Protein AF-A0A395W5R6-F1 (afdb_monomer)

Solvent-accessible surface area (backbone atoms only — not comparable to full-atom values): 4181 Å² total; per-residue (Å²): 133,86,75,56,37,38,32,25,24,24,31,61,99,68,43,74,50,72,75,34,49,73,91,51,86,60,73,85,79,96,70,92,62,53,83,76,44,77,49,81,45,72,33,93,88,62,88,81,82,92,82,85,85,85,86,74,87,86,83,127

Structure (mmCIF, N/CA/C/O backbone):
data_AF-A0A395W5R6-F1
#
_entry.id   AF-A0A395W5R6-F1
#
loop_
_atom_site.group_PDB
_atom_site.id
_atom_site.type_symbol
_atom_site.label_atom_id
_atom_site.label_alt_id
_atom_site.label_comp_id
_atom_site.label_asym_id
_atom_site.label_entity_id
_atom_site.label_seq_id
_atom_site.pdbx_PDB_ins_code
_atom_site.Cartn_x
_atom_site.Cartn_y
_atom_site.Cartn_z
_atom_site.occupancy
_atom_site.B_iso_or_equiv
_atom_site.auth_seq_id
_atom_site.auth_comp_id
_atom_site.auth_asym_id
_atom_site.auth_atom_id
_atom_site.pdbx_PDB_model_num
ATOM 1 N N . MET A 1 1 ? 19.455 0.325 -4.119 1.00 58.38 1 MET A N 1
ATOM 2 C CA . MET A 1 1 ? 18.518 -0.809 -4.291 1.00 58.38 1 MET A CA 1
ATOM 3 C C . MET A 1 1 ? 17.402 -0.373 -5.228 1.00 58.38 1 MET A C 1
ATOM 5 O O . MET A 1 1 ? 16.916 0.742 -5.075 1.00 58.38 1 MET A O 1
ATOM 9 N N . ARG A 1 2 ? 17.055 -1.184 -6.234 1.00 67.50 2 ARG A N 1
ATOM 10 C CA . ARG A 1 2 ? 15.921 -0.904 -7.129 1.00 67.50 2 ARG A CA 1
ATOM 11 C C . ARG A 1 2 ? 14.634 -1.246 -6.380 1.00 67.50 2 ARG A C 1
ATOM 13 O O . ARG A 1 2 ? 14.541 -2.346 -5.850 1.00 67.50 2 ARG A O 1
ATOM 20 N N . LYS A 1 3 ? 13.683 -0.312 -6.331 1.00 75.00 3 LYS A N 1
ATOM 21 C CA . LYS A 1 3 ? 12.369 -0.550 -5.726 1.00 75.00 3 LYS A CA 1
ATOM 22 C C . LYS A 1 3 ? 11.540 -1.417 -6.665 1.00 75.00 3 LYS A C 1
ATOM 24 O O . LYS A 1 3 ? 11.322 -1.012 -7.805 1.00 75.00 3 LYS A O 1
ATOM 29 N N . GLY A 1 4 ? 11.145 -2.608 -6.225 1.00 87.94 4 GLY A N 1
ATOM 30 C CA . GLY A 1 4 ? 10.412 -3.564 -7.057 1.00 87.94 4 GLY A CA 1
ATOM 31 C C . GLY A 1 4 ? 8.908 -3.329 -6.995 1.00 87.94 4 GLY A C 1
ATOM 32 O O . GLY A 1 4 ? 8.229 -3.338 -8.023 1.00 87.94 4 GLY A O 1
ATOM 33 N N . ILE A 1 5 ? 8.405 -3.058 -5.790 1.00 91.44 5 ILE A N 1
ATOM 34 C CA . ILE A 1 5 ? 6.984 -2.870 -5.508 1.00 91.44 5 ILE A CA 1
ATOM 35 C C . ILE A 1 5 ? 6.774 -1.697 -4.550 1.00 91.44 5 ILE A C 1
ATOM 37 O O . ILE A 1 5 ? 7.546 -1.470 -3.617 1.00 91.44 5 ILE A O 1
ATOM 41 N N . SER A 1 6 ? 5.695 -0.951 -4.767 1.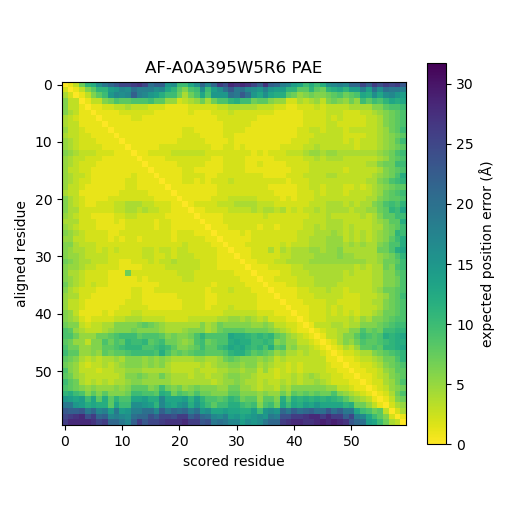00 94.19 6 SER A N 1
ATOM 42 C CA . SER A 1 6 ? 5.204 0.045 -3.816 1.00 94.19 6 SER A CA 1
ATOM 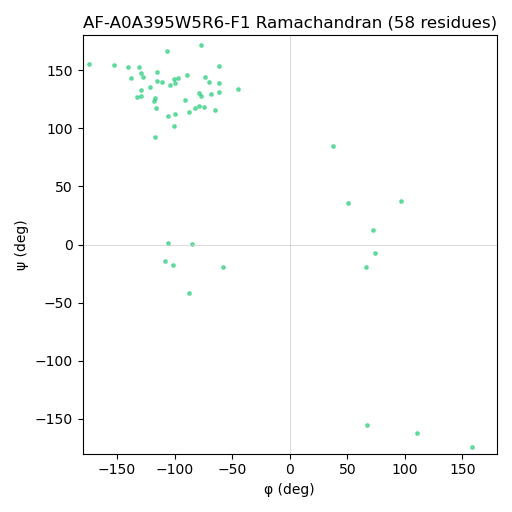43 C C . SER A 1 6 ? 3.735 -0.192 -3.525 1.00 94.19 6 SER A C 1
ATOM 45 O O . SER A 1 6 ? 2.981 -0.617 -4.402 1.00 94.19 6 SER A O 1
ATOM 47 N N . TYR A 1 7 ? 3.329 0.049 -2.287 1.00 96.19 7 TYR A N 1
ATOM 48 C CA . TYR A 1 7 ? 1.966 -0.224 -1.858 1.00 96.19 7 TYR A CA 1
ATOM 49 C C . TYR A 1 7 ? 1.538 0.689 -0.720 1.00 96.19 7 TYR A C 1
ATOM 51 O O . TYR A 1 7 ? 2.362 1.215 0.026 1.00 96.19 7 TYR A O 1
ATOM 59 N N . ARG A 1 8 ? 0.228 0.900 -0.612 1.00 97.56 8 ARG A N 1
ATOM 60 C CA . ARG A 1 8 ? -0.395 1.627 0.495 1.00 97.56 8 ARG A CA 1
ATOM 61 C C . ARG A 1 8 ? -1.705 0.976 0.913 1.00 97.56 8 ARG A C 1
ATOM 63 O O . ARG A 1 8 ? -2.402 0.391 0.079 1.00 97.56 8 ARG A O 1
ATOM 70 N N . THR A 1 9 ? -2.057 1.170 2.175 1.00 97.00 9 THR A N 1
ATOM 71 C CA . THR A 1 9 ? -3.285 0.661 2.786 1.00 97.00 9 THR A CA 1
ATOM 72 C C . THR A 1 9 ? -4.240 1.813 3.100 1.00 97.00 9 THR A C 1
ATOM 74 O O . THR A 1 9 ? -3.810 2.876 3.552 1.00 97.00 9 THR A O 1
ATOM 77 N N . HIS A 1 10 ? -5.534 1.607 2.859 1.00 97.25 10 HIS A N 1
ATOM 78 C CA . HIS A 1 10 ? -6.600 2.429 3.425 1.00 97.25 10 HIS A CA 1
ATOM 79 C C . HIS A 1 10 ? -6.985 1.841 4.782 1.00 97.25 10 HIS A C 1
ATOM 81 O O . HIS A 1 10 ? -7.462 0.705 4.848 1.00 97.25 10 HIS A O 1
ATOM 87 N N . VAL A 1 11 ? -6.725 2.583 5.854 1.00 96.31 11 VAL A N 1
ATOM 88 C CA . VAL A 1 11 ? -7.020 2.160 7.228 1.00 96.31 11 VAL A CA 1
ATOM 89 C C . VAL A 1 11 ? -8.260 2.898 7.703 1.00 96.31 11 VAL A C 1
ATOM 91 O O . VAL A 1 11 ? -8.376 4.103 7.473 1.00 96.31 11 VAL A O 1
ATOM 94 N N . GLN A 1 12 ? -9.160 2.188 8.380 1.00 95.81 12 GLN A N 1
ATOM 95 C CA . GLN A 1 12 ? -10.330 2.788 9.015 1.00 95.81 12 GLN A CA 1
ATOM 96 C C . GLN A 1 12 ? -9.953 4.065 9.790 1.00 95.81 12 GLN A C 1
ATOM 98 O O . GLN A 1 12 ? -8.983 4.074 10.548 1.00 95.81 12 GLN A O 1
ATOM 103 N N . ASP A 1 13 ? -10.739 5.126 9.606 1.00 97.19 13 ASP A N 1
ATOM 104 C CA . ASP A 1 13 ? -10.585 6.472 10.190 1.00 97.19 13 ASP A CA 1
ATOM 105 C C . ASP A 1 13 ? -9.344 7.266 9.736 1.00 97.19 13 ASP A C 1
ATOM 107 O O . ASP A 1 13 ? -9.341 8.491 9.839 1.00 97.19 13 ASP A O 1
ATOM 111 N N . TYR A 1 14 ? -8.306 6.617 9.199 1.00 97.44 14 TYR A N 1
ATOM 112 C CA . TYR A 1 14 ? -7.082 7.286 8.731 1.00 97.44 14 TYR A CA 1
ATOM 113 C C . TYR A 1 14 ? -7.016 7.457 7.215 1.00 97.44 14 TYR A C 1
ATOM 115 O O . TYR A 1 14 ? -6.216 8.244 6.707 1.00 97.44 14 TYR A O 1
ATOM 123 N N . GLY A 1 15 ? -7.830 6.712 6.477 1.00 97.94 15 GLY A N 1
ATOM 124 C CA . GLY A 1 15 ? -7.837 6.732 5.027 1.00 97.94 15 GLY A CA 1
ATOM 125 C C . GLY A 1 15 ? -6.558 6.168 4.408 1.00 97.94 15 GLY A C 1
ATOM 126 O O . GLY A 1 15 ? -5.848 5.348 5.004 1.00 97.94 15 GLY A O 1
ATOM 127 N N . TRP A 1 16 ? -6.256 6.602 3.182 1.00 98.31 16 TRP A N 1
ATOM 128 C CA . TRP A 1 16 ? -5.053 6.188 2.458 1.00 98.31 16 TRP A CA 1
ATOM 129 C C . TRP A 1 16 ? -3.780 6.674 3.148 1.00 98.31 16 TRP A C 1
ATOM 131 O O . TRP A 1 16 ? -3.489 7.867 3.170 1.00 98.31 16 TRP A O 1
ATOM 141 N N . GLN A 1 17 ? -2.979 5.725 3.621 1.00 97.38 17 GLN A N 1
ATOM 142 C CA . GLN A 1 17 ? -1.651 6.002 4.158 1.00 97.38 17 GLN A CA 1
ATOM 143 C C . GLN A 1 17 ? -0.628 6.252 3.033 1.00 97.38 17 GLN A C 1
ATOM 145 O O . GLN A 1 17 ? -0.906 6.065 1.840 1.00 97.38 17 GLN A O 1
ATOM 150 N N . GLY A 1 18 ? 0.580 6.682 3.408 1.00 97.62 18 GLY A N 1
ATOM 151 C CA . GLY A 1 18 ? 1.695 6.853 2.474 1.00 97.62 18 GLY A CA 1
ATOM 152 C C . GLY A 1 18 ? 2.110 5.542 1.793 1.00 97.62 18 GLY A C 1
ATOM 153 O O . GLY A 1 18 ? 1.914 4.453 2.336 1.00 97.62 18 GLY A O 1
ATOM 154 N N . TYR A 1 19 ? 2.697 5.647 0.596 1.00 96.94 19 TYR A N 1
ATOM 155 C CA . TYR A 1 19 ? 3.300 4.488 -0.065 1.00 96.94 19 TYR A CA 1
ATOM 156 C C . TYR A 1 19 ? 4.540 4.037 0.695 1.00 96.94 19 TYR A C 1
ATOM 158 O O . TYR A 1 19 ? 5.457 4.825 0.933 1.00 96.94 19 TYR A O 1
ATOM 166 N N . VAL A 1 20 ? 4.580 2.748 0.991 1.00 95.50 20 VAL A N 1
ATOM 167 C CA . VAL A 1 20 ? 5.765 2.048 1.465 1.00 95.50 20 VAL A CA 1
ATOM 168 C C . VAL A 1 20 ? 6.315 1.176 0.343 1.00 95.50 20 VAL A C 1
ATOM 170 O O . VAL A 1 20 ? 5.669 0.982 -0.693 1.00 95.50 20 VAL A O 1
ATOM 173 N N . TYR A 1 21 ? 7.536 0.691 0.523 1.00 94.06 21 TYR A N 1
ATOM 174 C CA . TYR A 1 21 ? 8.269 -0.043 -0.503 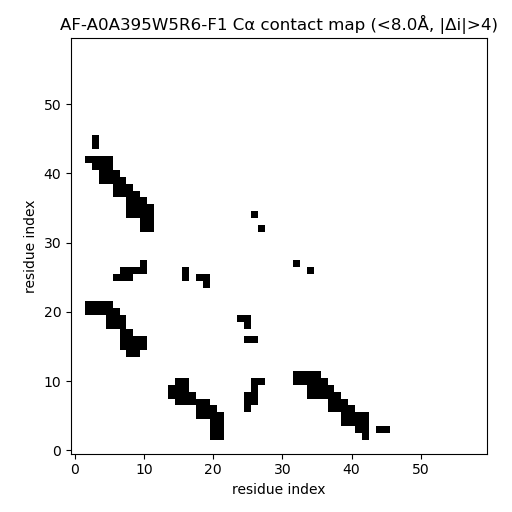1.00 94.06 21 TYR A CA 1
ATOM 175 C C . TYR A 1 21 ? 8.785 -1.354 0.069 1.00 94.06 21 TYR A C 1
ATOM 177 O O . TYR A 1 21 ? 9.113 -1.410 1.248 1.00 94.06 21 TYR A O 1
ATOM 185 N N . ASP A 1 22 ? 8.857 -2.384 -0.771 1.00 92.00 22 ASP A N 1
ATOM 186 C CA . ASP A 1 22 ? 9.674 -3.590 -0.568 1.00 92.00 22 ASP A CA 1
ATOM 187 C C . ASP A 1 22 ? 9.747 -4.103 0.893 1.00 92.00 22 ASP A C 1
ATOM 189 O O . ASP A 1 22 ? 10.675 -3.804 1.643 1.00 92.00 22 ASP A O 1
ATOM 193 N N . GLY A 1 23 ? 8.754 -4.895 1.312 1.00 89.88 23 GLY A N 1
ATOM 194 C CA . GLY A 1 23 ? 8.737 -5.541 2.636 1.00 89.88 23 GLY A CA 1
ATOM 195 C C . GLY A 1 23 ? 8.429 -4.634 3.839 1.00 89.88 23 GLY A C 1
ATOM 196 O O . GLY A 1 23 ? 8.237 -5.145 4.939 1.00 89.88 23 GLY A O 1
ATOM 197 N N . GLN A 1 24 ? 8.338 -3.313 3.660 1.00 94.00 24 GLN A N 1
ATOM 198 C CA . GLN A 1 24 ? 7.921 -2.397 4.727 1.00 94.00 24 GLN A CA 1
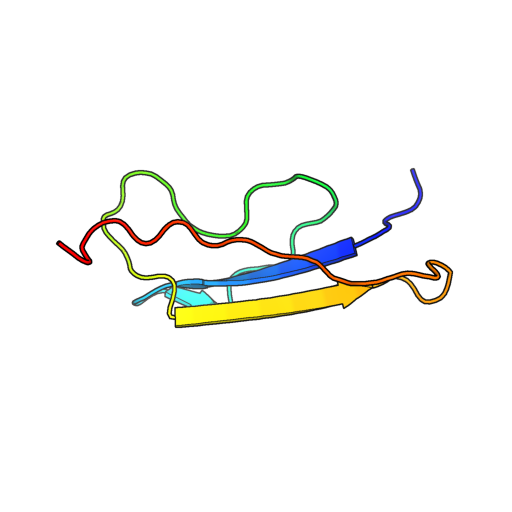ATOM 199 C C . GLN A 1 24 ? 6.436 -2.540 5.092 1.00 94.00 24 GLN A C 1
ATOM 201 O O . GLN A 1 24 ? 5.572 -2.625 4.229 1.00 94.00 24 GLN A O 1
ATOM 206 N N . GLN A 1 25 ? 6.099 -2.470 6.379 1.00 94.19 25 GLN A N 1
ATOM 207 C CA . GLN A 1 25 ? 4.702 -2.546 6.816 1.00 94.19 25 GLN A CA 1
ATOM 208 C C . GLN A 1 25 ? 3.854 -1.394 6.241 1.00 94.19 25 GLN A C 1
ATOM 210 O O . GLN A 1 25 ? 4.214 -0.228 6.383 1.00 94.19 25 GLN A O 1
ATOM 215 N N . SER A 1 26 ? 2.685 -1.716 5.669 1.00 95.38 26 SER A N 1
ATOM 216 C CA . SER A 1 26 ? 1.662 -0.734 5.282 1.00 95.38 26 SER A CA 1
ATOM 217 C C . SER A 1 26 ? 0.381 -0.931 6.087 1.00 95.38 26 SER A C 1
ATOM 219 O O . SER A 1 26 ? -0.276 -1.966 5.975 1.00 95.38 26 SER A O 1
ATOM 221 N N . GLY A 1 27 ? 0.009 0.075 6.878 1.00 93.62 27 GLY A N 1
ATOM 222 C CA . GLY A 1 27 ? -1.114 0.021 7.814 1.00 93.62 27 GLY A CA 1
ATOM 223 C C . GLY A 1 27 ? -0.650 0.029 9.270 1.00 93.62 27 GLY A C 1
ATOM 224 O O . GLY A 1 27 ? 0.478 0.414 9.581 1.00 93.62 27 GLY A O 1
ATOM 225 N N . THR A 1 28 ? -1.535 -0.386 10.169 1.00 92.88 28 THR A N 1
ATOM 226 C CA . THR A 1 28 ? -1.337 -0.312 11.621 1.00 92.88 28 THR A CA 1
ATOM 227 C C . THR A 1 28 ? -1.268 -1.701 12.240 1.00 92.88 28 THR A C 1
ATOM 229 O O . THR A 1 28 ? -1.966 -2.605 11.791 1.00 92.88 28 THR A O 1
ATOM 232 N N . SER A 1 29 ? -0.504 -1.849 13.320 1.00 92.25 29 SER A N 1
ATOM 233 C CA . SER A 1 29 ? -0.512 -3.050 14.163 1.00 92.25 29 SER A CA 1
ATOM 234 C C . SER A 1 29 ? -1.017 -2.697 15.562 1.00 92.25 29 SER A C 1
ATOM 236 O O . SER A 1 29 ? -0.710 -1.617 16.065 1.00 92.25 29 SER A O 1
ATOM 238 N N . GLY A 1 30 ? -1.817 -3.578 16.171 1.00 90.88 30 GLY A N 1
ATOM 239 C CA . GLY A 1 30 ? -2.300 -3.430 17.553 1.00 90.88 30 GLY A CA 1
ATOM 240 C C . GLY A 1 30 ? -3.364 -2.349 17.791 1.00 90.88 30 GLY A C 1
ATOM 241 O O . GLY A 1 30 ? -3.631 -2.019 18.939 1.00 90.88 30 GLY A O 1
ATOM 242 N N . GLN A 1 31 ? -3.967 -1.785 16.739 1.00 91.06 31 GLN A N 1
ATOM 243 C CA . GLN A 1 31 ? -4.921 -0.667 16.860 1.00 91.06 31 GLN A CA 1
ATOM 244 C 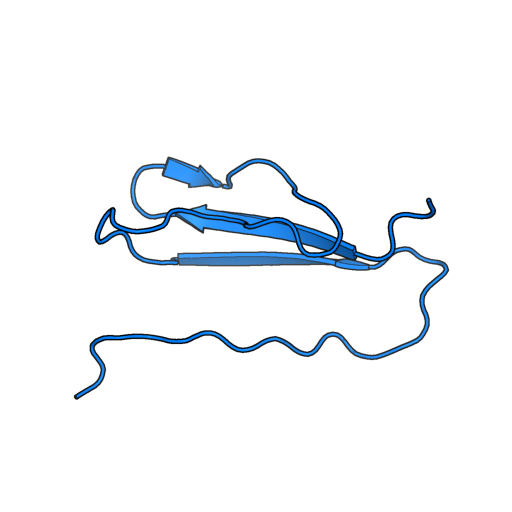C . GLN A 1 31 ? -6.392 -1.052 16.643 1.00 91.06 31 GLN A C 1
ATOM 246 O O . GLN A 1 31 ? -7.257 -0.179 16.658 1.00 91.06 31 GLN A O 1
ATOM 251 N N . SER A 1 32 ? -6.685 -2.335 16.404 1.00 90.62 32 SER A N 1
ATOM 252 C CA . SER A 1 32 ? -8.047 -2.834 16.135 1.00 90.62 32 SER A CA 1
ATOM 253 C C . SER A 1 32 ? -8.787 -2.053 15.034 1.00 90.62 32 SER A C 1
ATOM 255 O O . SER A 1 32 ? -9.993 -1.830 15.111 1.00 90.62 32 SER A O 1
ATOM 257 N N . LYS A 1 33 ? -8.052 -1.603 14.007 1.00 90.62 33 LYS A N 1
ATOM 258 C CA . LYS A 1 33 ? -8.593 -0.908 12.831 1.00 90.62 33 LYS A CA 1
ATOM 259 C C . LYS A 1 33 ? -8.712 -1.862 11.653 1.00 90.62 33 LYS A C 1
ATOM 261 O O . LYS A 1 33 ? -7.829 -2.690 11.428 1.00 90.62 33 LYS A O 1
ATOM 266 N N . ARG A 1 34 ? -9.776 -1.700 10.865 1.00 91.62 34 ARG A N 1
ATOM 267 C CA . ARG A 1 34 ? -9.974 -2.480 9.639 1.00 91.62 34 ARG A CA 1
ATOM 268 C C . ARG A 1 34 ? -9.030 -2.028 8.527 1.00 91.62 34 ARG A C 1
ATOM 270 O O . ARG A 1 34 ? -8.787 -0.833 8.338 1.00 91.62 34 ARG A O 1
ATOM 277 N N . LEU A 1 35 ? -8.578 -3.004 7.745 1.00 91.88 35 LEU A N 1
ATOM 278 C CA . LEU A 1 35 ? -8.071 -2.780 6.399 1.00 91.88 35 LEU A CA 1
ATOM 279 C C . LEU A 1 35 ? -9.274 -2.610 5.466 1.00 91.88 35 LEU A C 1
ATOM 281 O O . LEU A 1 35 ? -10.081 -3.525 5.335 1.00 91.88 35 LEU A O 1
ATOM 285 N N . GLU A 1 36 ? -9.395 -1.453 4.823 1.00 94.06 36 GLU A N 1
ATOM 286 C CA . GLU A 1 36 ? -10.537 -1.126 3.954 1.00 94.06 36 GLU A CA 1
ATOM 287 C C . GLU A 1 36 ? -10.160 -1.115 2.464 1.00 94.06 36 GLU A C 1
ATOM 289 O O . GLU A 1 36 ? -11.028 -1.153 1.598 1.00 94.06 36 GLU A O 1
ATOM 294 N N . GLY A 1 37 ? -8.862 -1.105 2.142 1.00 94.44 37 GLY A N 1
ATOM 295 C CA . GLY A 1 37 ? -8.383 -1.171 0.764 1.00 94.44 37 GLY A CA 1
ATOM 296 C C . GLY A 1 37 ? -6.866 -1.287 0.658 1.00 94.44 37 GLY A C 1
ATOM 297 O O . GLY A 1 37 ? -6.132 -0.861 1.550 1.00 94.44 37 GLY A O 1
ATOM 298 N N . ILE A 1 38 ? -6.393 -1.846 -0.458 1.00 95.50 38 ILE A N 1
ATOM 299 C CA . ILE A 1 38 ? -4.967 -1.973 -0.790 1.00 95.50 38 ILE A CA 1
ATOM 300 C C . ILE A 1 38 ? -4.754 -1.423 -2.202 1.00 95.50 38 ILE A C 1
ATOM 302 O O . ILE A 1 38 ? -5.499 -1.753 -3.121 1.00 95.50 38 ILE A O 1
ATOM 306 N N . ASN A 1 39 ? -3.729 -0.589 -2.383 1.00 96.00 39 ASN A N 1
ATOM 307 C CA . ASN A 1 39 ? -3.258 -0.156 -3.698 1.00 96.00 39 ASN A CA 1
ATOM 308 C C . ASN A 1 39 ? -1.816 -0.632 -3.888 1.00 96.00 39 ASN A C 1
ATOM 310 O O . ASN A 1 39 ? -0.961 -0.308 -3.064 1.00 96.00 39 ASN A O 1
ATOM 314 N N . ILE A 1 40 ? -1.563 -1.386 -4.958 1.00 94.56 40 ILE A N 1
ATOM 315 C CA . ILE A 1 40 ? -0.263 -1.989 -5.269 1.00 94.56 40 ILE A CA 1
ATOM 316 C C . ILE A 1 40 ? 0.200 -1.487 -6.635 1.00 94.56 40 ILE A C 1
ATOM 318 O O . ILE A 1 40 ? -0.576 -1.464 -7.589 1.00 94.56 40 ILE A O 1
ATOM 322 N N . LYS A 1 41 ? 1.477 -1.113 -6.735 1.00 92.06 41 LYS A N 1
ATOM 323 C CA . LYS A 1 41 ? 2.139 -0.722 -7.981 1.00 92.06 41 LYS A CA 1
ATOM 324 C C . LYS A 1 41 ? 3.437 -1.496 -8.145 1.00 92.06 41 LYS A C 1
ATOM 326 O O . LYS A 1 41 ? 4.292 -1.472 -7.256 1.00 92.06 41 LYS A O 1
ATOM 331 N N . LEU A 1 42 ? 3.586 -2.130 -9.300 1.00 90.38 42 LEU A N 1
ATOM 332 C CA . LEU A 1 42 ? 4.822 -2.779 -9.717 1.00 90.38 42 LEU A CA 1
ATOM 333 C C . LEU A 1 42 ? 5.714 -1.790 -10.467 1.00 90.38 42 LEU A C 1
ATOM 335 O O . LEU A 1 42 ? 5.224 -0.924 -11.195 1.00 90.38 42 LEU A O 1
ATOM 339 N N . SER A 1 43 ? 7.027 -1.930 -10.297 1.00 88.44 43 SER A N 1
ATOM 340 C CA . SER A 1 43 ? 7.986 -1.280 -11.187 1.00 88.44 43 SER A CA 1
ATOM 341 C C . SER A 1 43 ? 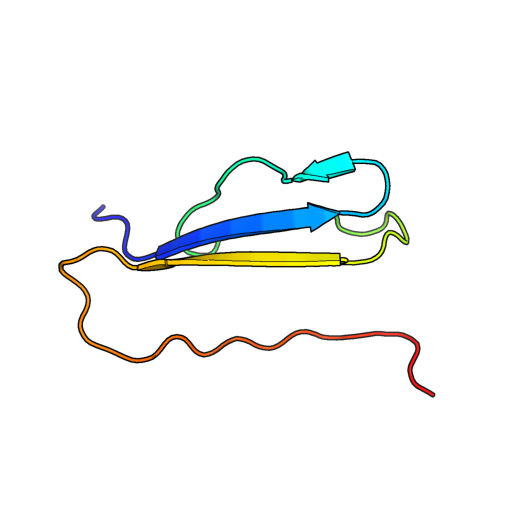7.785 -1.793 -12.621 1.00 88.44 43 SER A C 1
ATOM 343 O O . SER A 1 43 ? 7.656 -3.004 -12.796 1.00 88.44 43 SER A O 1
ATOM 345 N N . PRO A 1 44 ? 7.856 -0.933 -13.656 1.00 84.62 44 PRO A N 1
ATOM 346 C CA . PRO A 1 44 ? 7.764 -1.354 -15.060 1.00 84.62 44 PRO A CA 1
ATOM 347 C C . PRO A 1 44 ? 8.823 -2.380 -15.478 1.00 84.62 44 PRO A C 1
ATOM 349 O O 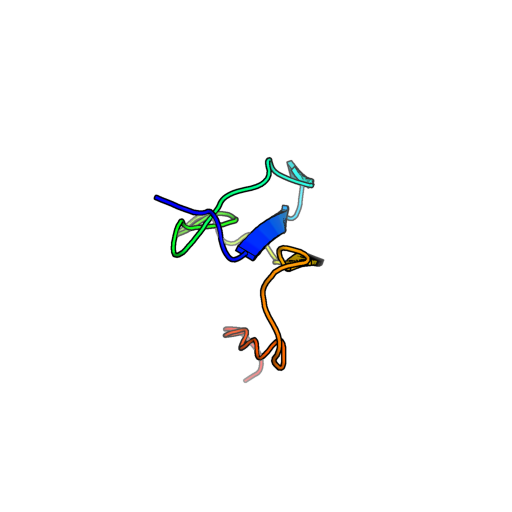. PRO A 1 44 ? 8.683 -3.036 -16.498 1.00 84.62 44 PRO A O 1
ATOM 352 N N . SER A 1 45 ? 9.913 -2.483 -14.716 1.00 86.25 45 SER A N 1
ATOM 353 C CA . SER A 1 45 ? 10.998 -3.434 -14.962 1.00 86.25 45 SER A CA 1
ATOM 354 C C . SER A 1 45 ? 10.751 -4.824 -14.367 1.00 86.25 45 SER A C 1
ATOM 356 O O . SER A 1 45 ? 11.667 -5.643 -14.393 1.00 86.25 45 SER A O 1
ATOM 358 N N . LEU A 1 46 ? 9.611 -5.048 -13.707 1.00 84.31 46 LEU A N 1
ATOM 359 C CA . LEU A 1 46 ? 9.286 -6.302 -13.038 1.00 84.31 46 LEU A CA 1
ATOM 360 C C . LEU A 1 46 ? 8.236 -7.054 -13.862 1.00 84.31 46 LEU A C 1
ATOM 362 O O . LEU A 1 46 ? 7.082 -6.636 -13.911 1.00 84.31 46 LEU A O 1
ATOM 366 N N . ASP A 1 47 ? 8.634 -8.171 -14.467 1.00 83.31 47 ASP A N 1
ATOM 367 C CA . ASP A 1 47 ? 7.705 -9.115 -15.091 1.00 83.31 47 ASP A CA 1
ATOM 368 C C . ASP A 1 47 ? 7.287 -10.174 -14.068 1.00 83.31 47 ASP A C 1
ATOM 370 O O . ASP A 1 47 ? 8.127 -10.838 -13.456 1.00 83.31 47 ASP A O 1
ATOM 374 N N . GLY A 1 48 ? 5.980 -10.328 -13.857 1.00 82.50 48 GLY A N 1
ATOM 375 C CA . GLY A 1 48 ? 5.442 -11.324 -12.937 1.00 82.50 48 GLY A CA 1
ATOM 376 C C . GLY A 1 48 ? 4.033 -11.016 -12.441 1.00 82.50 48 GLY A C 1
ATOM 377 O O . GLY A 1 48 ? 3.388 -10.059 -12.862 1.00 82.50 48 GLY A O 1
ATOM 378 N N . ASN A 1 49 ? 3.561 -11.849 -11.515 1.00 84.06 49 ASN A N 1
ATOM 379 C CA . ASN A 1 49 ? 2.235 -11.725 -10.914 1.00 84.06 49 ASN A CA 1
ATOM 380 C C . ASN A 1 49 ? 2.304 -10.997 -9.567 1.00 84.06 49 ASN A C 1
ATOM 382 O O . ASN A 1 49 ? 3.208 -11.243 -8.767 1.00 84.06 49 ASN A O 1
ATOM 386 N N . VAL A 1 50 ? 1.296 -10.172 -9.270 1.00 86.94 50 VAL A N 1
ATOM 387 C CA . VAL A 1 50 ? 1.043 -9.714 -7.897 1.00 86.94 50 VAL A CA 1
ATOM 388 C C . VAL A 1 50 ? 0.245 -10.791 -7.172 1.00 86.94 50 VAL A C 1
ATOM 390 O O . VAL A 1 50 ? -0.894 -11.070 -7.536 1.00 86.94 50 VAL A O 1
ATOM 393 N N . VAL A 1 51 ? 0.825 -11.365 -6.119 1.00 87.38 51 VAL A N 1
ATOM 394 C CA . VAL A 1 51 ? 0.129 -12.276 -5.202 1.00 87.38 51 VAL A CA 1
ATOM 395 C C . VAL A 1 51 ? 0.118 -11.635 -3.820 1.00 87.38 51 VAL A C 1
ATOM 397 O O . VAL A 1 51 ? 1.168 -11.256 -3.305 1.00 87.38 51 VAL A O 1
ATOM 400 N N . TYR A 1 52 ? -1.061 -11.506 -3.216 1.00 83.25 52 TYR A N 1
ATOM 401 C CA . TYR A 1 52 ? -1.221 -10.958 -1.871 1.00 83.25 52 TYR A CA 1
ATOM 402 C C . TYR A 1 52 ? -2.096 -11.875 -1.017 1.00 83.25 52 TYR A C 1
ATOM 404 O O . TYR A 1 52 ? -2.946 -12.605 -1.527 1.00 83.25 52 TYR A O 1
ATOM 412 N N . ARG A 1 53 ? -1.877 -11.841 0.299 1.00 83.56 53 ARG A N 1
ATOM 413 C CA . ARG A 1 53 ? -2.695 -12.545 1.286 1.00 83.56 53 ARG A CA 1
ATOM 414 C C . ARG A 1 53 ? -3.021 -11.585 2.413 1.00 83.56 53 ARG A C 1
ATOM 416 O O . ARG A 1 53 ? -2.117 -10.993 2.995 1.00 83.56 53 ARG A O 1
ATOM 423 N N . THR A 1 54 ? -4.300 -11.455 2.724 1.00 75.50 54 THR A N 1
ATOM 424 C CA . THR A 1 54 ? -4.761 -10.767 3.926 1.00 75.50 54 THR A CA 1
ATOM 425 C C . THR A 1 54 ? -5.102 -11.812 4.981 1.00 75.50 54 THR A C 1
ATOM 427 O O . THR A 1 54 ? -5.650 -12.869 4.670 1.00 75.50 54 THR A O 1
ATOM 430 N N . HIS A 1 55 ? -4.737 -11.540 6.230 1.00 71.38 55 HIS A N 1
ATOM 431 C CA . HIS A 1 55 ? -5.252 -12.283 7.371 1.00 71.38 55 HIS A CA 1
ATOM 432 C C . HIS A 1 55 ? -6.362 -11.437 7.986 1.00 71.38 55 HIS A C 1
ATOM 434 O O . HIS A 1 55 ? -6.099 -10.338 8.470 1.00 71.38 55 HIS A O 1
ATOM 440 N N . VAL A 1 56 ? -7.600 -11.916 7.891 1.00 66.94 56 VAL 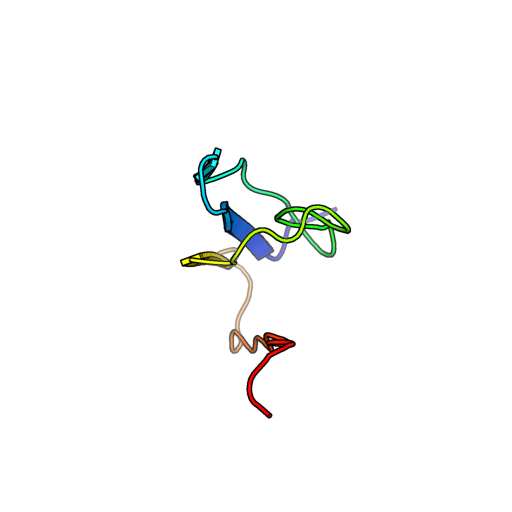A N 1
ATOM 441 C CA . VAL A 1 56 ? -8.757 -11.287 8.528 1.00 66.94 56 VAL A CA 1
ATOM 442 C C . VAL A 1 56 ? -9.037 -12.092 9.785 1.00 66.94 56 VAL A C 1
ATOM 444 O O . VAL A 1 56 ? -9.547 -13.207 9.706 1.00 66.94 56 VAL A O 1
ATOM 447 N N . GLN A 1 57 ? -8.632 -11.555 10.930 1.00 57.09 57 GLN A N 1
ATOM 448 C CA . GLN A 1 57 ? -9.087 -12.060 12.216 1.00 57.09 57 GLN A CA 1
ATOM 449 C C . GLN A 1 57 ? -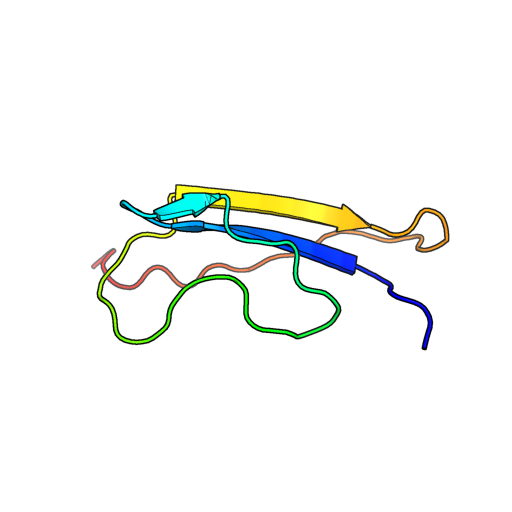10.499 -11.491 12.432 1.00 57.09 57 GLN A C 1
ATOM 451 O O . GLN A 1 57 ? -10.699 -10.302 12.195 1.00 57.09 57 GLN A O 1
ATOM 456 N N . ASP A 1 58 ? -11.448 -12.364 12.783 1.00 59.91 58 ASP A N 1
ATOM 457 C CA . ASP A 1 58 ? -12.905 -12.144 12.922 1.00 59.91 58 ASP A CA 1
ATOM 458 C C . ASP A 1 58 ? -13.793 -12.524 11.713 1.00 59.91 58 ASP A C 1
ATOM 460 O O . ASP A 1 58 ? -14.819 -11.899 11.448 1.00 59.91 58 ASP A O 1
ATOM 464 N N . TYR A 1 59 ? -13.462 -13.617 11.017 1.00 46.16 59 TYR A N 1
ATOM 465 C CA . TYR A 1 59 ? -14.494 -14.488 10.428 1.00 46.16 59 TYR A CA 1
ATOM 466 C C . TYR A 1 59 ? -14.407 -15.876 11.074 1.00 46.16 59 TYR A C 1
ATOM 468 O O . TYR A 1 59 ? -13.617 -16.725 10.657 1.00 46.16 59 TYR A O 1
ATOM 476 N N . GLY A 1 60 ? -15.203 -16.042 12.133 1.00 44.97 60 GLY A N 1
ATOM 477 C CA . GLY A 1 60 ? -15.346 -17.222 12.986 1.00 44.97 60 GLY A CA 1
ATOM 478 C C . GLY A 1 60 ? -16.270 -16.897 14.147 1.00 44.97 60 GLY A C 1
ATOM 479 O O . GLY A 1 60 ? -15.794 -16.193 15.060 1.00 44.97 60 GLY A O 1
#

pLDDT: mean 87.19, std 12.63, range [44.97, 98.31]

Organism: NCBI:txid1735

Mean predicted aligned error: 5.04 Å

Foldseek 3Di:
DDFFKWKEWQKPPPGTDDIDTDPDDHDDDPPPIDGPDMDMDGDPPDDDDDDDDDDDDPPD

Sequence (60 aa):
MRKGISYRTHVQDYGWQGYVYDGQQSGTSGQSKRLEGINIKLSPSLDGNVVYRTHVQDYG

Secondary structure (DSSP, 8-state):
----EEEEEEETTTEEPPPEETT---S-SSS-PPEEEEEEEE-TT--S--------S---

Radius of gyration: 12.95 Å; Cα contacts (8 Å, |Δi|>4): 80; chains: 1; bounding box: 34×24×33 Å

InterPro domains:
  IPR006637 Clostridial hydrophobic repeat [PF07538] (10-43)
  IPR006637 Clostridial hydrophobic repeat [SM00728] (9-53)